Protein AF-A0A2X5NPV9-F1 (afdb_monomer_lite)

Secondary structure (DSSP, 8-state):
-----HHHHHHHHHTTS------HHHHTT-GGGGGS---PPPGGGS---------TT---HHHHHHHHHHHHHHGGG---------------PPPP-

Foldseek 3Di:
DDDPDPVVQLVCVLVVVDDDDDQPVVVVPDPCVVSHDDDADPPVPRDDDDDDDDDPPPPDPVVVVVVVVCCVPPVPPDDDDDDDDDDDDDDDDDDDD

Organism: NCBI:txid82987

Sequence (97 aa):
MEIHSYHAMIACVAGGAGLAIIPYSVLAQMSDRARIRVHHLPQKYSQVSTCLIWRRDAFTPNVEALKELMIRFFVRDTTAGTDEEITGSTPCTPVSP

InterPro domains:
  IPR005119 LysR, substrate-binding [PF03466] (1-70)

Structure (mmCIF, N/CA/C/O backbone):
data_AF-A0A2X5NPV9-F1
#
_entry.id   AF-A0A2X5NPV9-F1
#
loop_
_atom_site.group_PDB
_atom_site.id
_atom_site.type_symbol
_atom_site.label_atom_id
_atom_site.label_alt_id
_atom_site.label_comp_id
_atom_site.label_asym_id
_atom_site.label_entity_id
_atom_site.label_seq_id
_atom_site.pdbx_PDB_ins_code
_atom_site.Cartn_x
_atom_site.Cartn_y
_atom_site.Cartn_z
_atom_site.occupancy
_atom_site.B_iso_or_equiv
_atom_site.auth_seq_id
_atom_site.auth_comp_id
_atom_site.auth_asym_id
_atom_site.auth_atom_id
_atom_site.pdbx_PDB_model_num
ATOM 1 N N . MET A 1 1 ? 10.262 -15.790 -8.542 1.00 66.56 1 MET A N 1
ATOM 2 C CA . MET A 1 1 ? 11.112 -15.093 -7.557 1.00 66.56 1 MET A CA 1
ATOM 3 C C . MET A 1 1 ? 10.186 -14.469 -6.540 1.00 66.56 1 MET A C 1
ATOM 5 O O . MET A 1 1 ? 9.262 -13.786 -6.960 1.00 66.56 1 MET A O 1
ATOM 9 N N . GLU A 1 2 ? 10.385 -14.739 -5.255 1.00 80.88 2 GLU A N 1
ATOM 10 C CA . GLU A 1 2 ? 9.627 -14.066 -4.198 1.00 80.88 2 GLU A CA 1
ATOM 11 C C . GLU A 1 2 ? 10.468 -12.928 -3.627 1.00 80.88 2 GLU A C 1
ATOM 13 O O . GLU A 1 2 ? 11.646 -13.110 -3.323 1.00 80.88 2 GLU A O 1
ATOM 18 N N . ILE A 1 3 ? 9.878 -11.736 -3.544 1.00 86.25 3 ILE A N 1
ATOM 19 C CA . ILE A 1 3 ? 10.526 -10.536 -3.017 1.00 86.25 3 ILE A CA 1
ATOM 20 C C . ILE A 1 3 ? 9.596 -9.939 -1.966 1.00 86.25 3 ILE A C 1
ATOM 22 O O . ILE A 1 3 ? 8.476 -9.543 -2.271 1.00 86.25 3 ILE A O 1
ATOM 26 N N . HIS A 1 4 ? 10.076 -9.828 -0.731 1.00 88.31 4 HIS A N 1
ATOM 27 C CA . HIS A 1 4 ? 9.260 -9.384 0.407 1.00 88.31 4 HIS A CA 1
ATOM 28 C C . HIS A 1 4 ? 9.308 -7.867 0.661 1.00 88.31 4 HIS A C 1
ATOM 30 O O . HIS A 1 4 ? 8.816 -7.392 1.679 1.00 88.31 4 HIS A O 1
ATOM 36 N N . SER A 1 5 ? 9.911 -7.090 -0.242 1.00 91.19 5 SER A N 1
ATOM 37 C CA . SER A 1 5 ? 10.022 -5.634 -0.124 1.00 91.19 5 SER A CA 1
ATOM 38 C C . SER A 1 5 ? 9.605 -4.945 -1.414 1.00 91.19 5 SER A C 1
ATOM 40 O O . SER A 1 5 ? 10.085 -5.278 -2.498 1.00 91.19 5 SER A O 1
ATOM 42 N N . TYR A 1 6 ? 8.756 -3.927 -1.287 1.00 92.62 6 TYR A N 1
ATOM 43 C CA . TYR A 1 6 ? 8.293 -3.139 -2.422 1.00 92.62 6 TYR A CA 1
ATOM 44 C C . TYR A 1 6 ? 9.428 -2.384 -3.131 1.00 92.62 6 TYR A C 1
ATOM 46 O O . TYR A 1 6 ? 9.448 -2.339 -4.358 1.00 92.62 6 TYR A O 1
ATOM 54 N N . HIS A 1 7 ? 10.414 -1.862 -2.393 1.00 90.62 7 HIS A N 1
ATOM 55 C CA . HIS A 1 7 ? 11.587 -1.217 -2.998 1.00 90.62 7 HIS A CA 1
ATOM 56 C C . HIS A 1 7 ? 12.411 -2.197 -3.836 1.00 90.62 7 HIS A C 1
ATOM 58 O O . HIS A 1 7 ? 12.810 -1.867 -4.950 1.00 90.62 7 HIS A O 1
ATOM 64 N N . ALA A 1 8 ? 12.628 -3.413 -3.326 1.00 91.50 8 ALA A N 1
ATOM 65 C CA . ALA A 1 8 ? 13.357 -4.444 -4.057 1.00 91.50 8 ALA A CA 1
ATOM 66 C C . ALA A 1 8 ? 12.581 -4.904 -5.302 1.00 91.50 8 ALA A C 1
ATOM 68 O O . ALA A 1 8 ? 13.175 -5.038 -6.368 1.00 91.50 8 ALA A O 1
ATOM 69 N N . MET A 1 9 ? 11.253 -5.058 -5.207 1.00 92.88 9 MET A N 1
ATOM 70 C CA . MET A 1 9 ? 10.413 -5.367 -6.372 1.00 92.88 9 MET A CA 1
ATOM 71 C C . MET A 1 9 ? 10.555 -4.309 -7.469 1.00 92.88 9 MET A C 1
ATOM 73 O O . MET A 1 9 ? 10.792 -4.655 -8.625 1.00 92.88 9 MET A O 1
ATOM 77 N N . ILE A 1 10 ? 10.471 -3.025 -7.112 1.00 92.12 10 ILE A N 1
ATOM 78 C CA . ILE A 1 10 ? 10.594 -1.928 -8.079 1.00 92.12 10 ILE A CA 1
ATOM 79 C C . ILE A 1 10 ? 12.004 -1.838 -8.664 1.00 92.12 10 ILE A C 1
ATOM 81 O O . ILE A 1 10 ? 12.134 -1.640 -9.870 1.00 92.12 10 ILE A O 1
ATOM 85 N N . ALA A 1 11 ? 13.051 -2.045 -7.864 1.00 91.00 11 ALA A N 1
ATOM 86 C CA . ALA A 1 11 ? 14.422 -2.089 -8.366 1.00 91.00 11 ALA A CA 1
ATOM 87 C C . ALA A 1 11 ? 14.619 -3.221 -9.392 1.00 91.00 11 ALA A C 1
ATOM 89 O O . ALA A 1 11 ? 15.216 -2.997 -10.444 1.00 91.00 11 ALA A O 1
ATOM 90 N N . CYS A 1 12 ? 14.064 -4.411 -9.138 1.00 91.25 12 CYS A N 1
ATOM 91 C CA . CYS A 1 12 ? 14.111 -5.524 -10.089 1.00 91.25 12 CYS A CA 1
ATOM 92 C C . CYS A 1 12 ? 13.356 -5.212 -11.391 1.00 91.25 12 CYS A C 1
ATOM 94 O O . CYS A 1 12 ? 13.862 -5.511 -12.472 1.00 91.25 12 CYS A O 1
ATOM 96 N N . VAL A 1 13 ? 12.183 -4.575 -11.308 1.00 92.69 13 VAL A N 1
ATOM 97 C CA . VAL A 1 13 ? 11.424 -4.137 -12.495 1.00 92.69 13 VAL A CA 1
ATOM 98 C C . VAL A 1 13 ? 12.192 -3.069 -13.278 1.00 92.69 13 VAL A C 1
ATOM 100 O O . VAL A 1 13 ? 12.321 -3.182 -14.494 1.00 92.69 13 VAL A O 1
ATOM 103 N N . ALA A 1 14 ? 12.767 -2.074 -12.598 1.00 91.38 14 ALA A N 1
ATOM 104 C CA . ALA A 1 14 ? 13.587 -1.037 -13.225 1.00 91.38 14 ALA A CA 1
ATOM 105 C C . ALA A 1 14 ? 14.857 -1.607 -13.884 1.00 91.38 14 ALA A C 1
ATOM 107 O O . ALA A 1 14 ? 15.316 -1.074 -14.891 1.00 91.38 14 ALA A O 1
ATOM 108 N N . GLY A 1 15 ? 15.402 -2.703 -13.346 1.00 91.31 15 GLY A N 1
ATOM 109 C CA . GLY A 1 15 ? 16.512 -3.456 -13.936 1.00 91.31 15 GLY A CA 1
ATOM 110 C C . GLY A 1 15 ? 16.122 -4.377 -15.099 1.00 91.31 15 GLY A C 1
ATOM 111 O O . GLY A 1 15 ? 16.994 -5.050 -15.641 1.00 91.31 15 GLY A O 1
ATOM 112 N N . GLY A 1 16 ? 14.841 -4.436 -15.483 1.00 90.31 16 GLY A N 1
ATOM 113 C CA . GLY A 1 16 ? 14.361 -5.243 -16.610 1.00 90.31 16 GLY A CA 1
ATOM 114 C C . GLY A 1 16 ? 14.057 -6.708 -16.279 1.00 90.31 16 GLY A C 1
ATOM 115 O O . GLY A 1 16 ? 13.871 -7.507 -17.192 1.00 90.31 16 GLY A O 1
ATOM 116 N N . ALA A 1 17 ? 13.972 -7.082 -14.998 1.00 90.25 17 ALA A N 1
ATOM 117 C CA . ALA A 1 17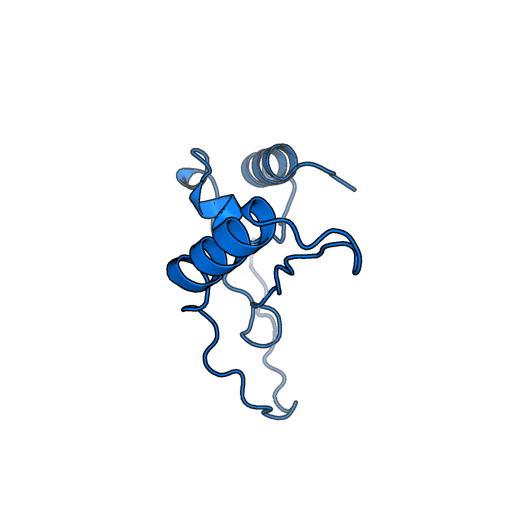 ? 13.732 -8.471 -14.590 1.00 90.25 17 ALA A CA 1
ATOM 118 C C . ALA A 1 17 ? 12.270 -8.942 -14.766 1.00 90.25 17 ALA A C 1
ATOM 120 O O . ALA A 1 17 ? 11.978 -10.111 -14.518 1.00 90.25 17 ALA A O 1
ATOM 121 N N . GLY A 1 18 ? 11.345 -8.056 -15.164 1.00 90.81 18 GLY A N 1
ATOM 122 C CA . GLY A 1 18 ? 9.951 -8.406 -15.449 1.00 90.81 18 GLY A CA 1
ATOM 123 C C . GLY A 1 18 ? 8.935 -7.358 -14.988 1.00 90.81 18 GLY A C 1
ATOM 124 O O . GLY A 1 18 ? 9.155 -6.158 -15.127 1.00 90.81 18 GLY A O 1
ATOM 125 N N . LEU A 1 19 ? 7.805 -7.833 -14.453 1.00 92.94 19 LEU A N 1
ATOM 126 C CA . LEU A 1 19 ? 6.655 -7.036 -14.007 1.00 92.94 19 LEU A CA 1
ATOM 127 C C . LEU A 1 19 ? 6.354 -7.307 -12.525 1.00 92.94 19 LEU A C 1
ATOM 129 O O . LEU A 1 19 ? 6.635 -8.393 -12.021 1.00 92.94 19 LEU A O 1
ATOM 133 N N . ALA A 1 20 ? 5.734 -6.342 -11.843 1.00 92.69 20 ALA A N 1
ATOM 134 C CA . ALA A 1 20 ? 5.268 -6.487 -10.465 1.00 92.69 20 ALA A CA 1
ATOM 135 C C . ALA A 1 20 ? 3.897 -5.824 -10.274 1.00 92.69 20 ALA A C 1
ATOM 137 O O . ALA A 1 20 ? 3.570 -4.849 -10.952 1.00 92.69 20 ALA A O 1
ATOM 138 N N . ILE A 1 21 ? 3.116 -6.337 -9.322 1.00 92.81 21 ILE A N 1
ATOM 139 C CA . ILE A 1 21 ? 1.863 -5.728 -8.861 1.00 92.81 21 ILE A CA 1
ATOM 140 C C . ILE A 1 21 ? 2.126 -5.095 -7.494 1.00 92.81 21 ILE A C 1
ATOM 142 O O . ILE A 1 21 ? 2.700 -5.728 -6.611 1.00 92.81 21 ILE A O 1
ATOM 146 N N . ILE A 1 22 ? 1.716 -3.840 -7.322 1.00 91.19 22 ILE A N 1
ATOM 147 C CA . ILE A 1 22 ? 1.953 -3.056 -6.107 1.00 91.19 22 ILE A CA 1
ATOM 148 C C . ILE A 1 22 ? 0.776 -2.101 -5.853 1.00 91.19 22 ILE A C 1
ATOM 150 O O . ILE A 1 22 ? 0.210 -1.582 -6.820 1.00 91.19 22 ILE A O 1
ATOM 154 N N . PRO A 1 23 ? 0.404 -1.816 -4.589 1.00 91.31 23 PRO A N 1
ATOM 155 C CA . PRO A 1 23 ? -0.579 -0.779 -4.296 1.00 91.31 23 PRO A CA 1
ATOM 156 C C . PRO A 1 23 ? -0.123 0.598 -4.792 1.00 91.31 23 PRO A C 1
ATOM 158 O O . PRO A 1 23 ? 1.027 1.003 -4.597 1.00 91.31 23 PRO A O 1
ATOM 161 N N . TYR A 1 24 ? -1.047 1.354 -5.386 1.00 90.19 24 TYR A N 1
ATOM 162 C CA . TYR A 1 24 ? -0.754 2.679 -5.939 1.00 90.19 24 TYR A CA 1
ATOM 163 C C . TYR A 1 24 ? -0.221 3.659 -4.884 1.00 90.19 24 TYR A C 1
ATOM 165 O O . TYR A 1 24 ? 0.707 4.416 -5.161 1.00 90.19 24 TYR A O 1
ATOM 173 N N . SER A 1 25 ? -0.765 3.611 -3.663 1.00 89.25 25 SER A N 1
ATOM 174 C CA . SER A 1 25 ? -0.333 4.451 -2.540 1.00 89.25 25 SER A CA 1
ATOM 175 C C . SER A 1 25 ? 1.138 4.240 -2.181 1.00 89.25 25 SER A C 1
ATOM 177 O O . SER A 1 25 ? 1.834 5.207 -1.890 1.00 89.25 25 SER A O 1
ATOM 179 N N . VAL A 1 26 ? 1.636 3.002 -2.268 1.00 91.00 26 VAL A N 1
ATOM 180 C CA . VAL A 1 26 ? 3.049 2.679 -2.025 1.00 91.00 26 VAL A CA 1
ATOM 181 C C . VAL A 1 26 ? 3.915 3.218 -3.161 1.00 91.00 26 VAL A C 1
ATOM 183 O O . VAL A 1 26 ? 4.924 3.874 -2.910 1.00 91.00 26 VAL A O 1
ATOM 186 N N . LEU A 1 27 ? 3.501 3.007 -4.414 1.00 90.81 27 LEU A N 1
ATOM 187 C CA . LEU A 1 27 ? 4.243 3.500 -5.575 1.00 90.81 27 LEU A CA 1
ATOM 188 C C . LEU A 1 27 ? 4.326 5.036 -5.618 1.00 90.81 27 LEU A C 1
ATOM 190 O O . LEU A 1 27 ? 5.342 5.591 -6.033 1.00 90.81 27 LEU A O 1
ATOM 194 N N . ALA A 1 28 ? 3.274 5.733 -5.182 1.00 88.88 28 ALA A N 1
ATOM 195 C CA . ALA A 1 28 ? 3.225 7.193 -5.145 1.00 88.88 28 ALA A CA 1
ATOM 196 C C . ALA A 1 28 ? 4.258 7.821 -4.192 1.00 88.88 28 ALA A C 1
ATOM 198 O O . ALA A 1 28 ? 4.564 9.002 -4.331 1.00 88.88 28 ALA A O 1
ATOM 199 N N . GLN A 1 29 ? 4.798 7.053 -3.242 1.00 88.69 29 GLN A N 1
ATOM 200 C CA . GLN A 1 29 ? 5.817 7.508 -2.289 1.00 88.69 29 GLN A CA 1
ATOM 201 C C . GLN A 1 29 ? 7.255 7.260 -2.782 1.00 88.69 29 GLN A C 1
ATOM 203 O O . GLN A 1 29 ? 8.207 7.593 -2.082 1.00 88.69 29 GLN A O 1
ATOM 208 N N . MET A 1 30 ? 7.440 6.662 -3.965 1.00 86.69 30 MET A N 1
ATOM 209 C CA . MET A 1 30 ? 8.753 6.229 -4.449 1.00 86.69 30 MET A CA 1
ATOM 210 C C . MET A 1 30 ? 9.364 7.186 -5.474 1.00 86.69 30 MET A C 1
ATOM 212 O O . MET A 1 30 ? 8.730 7.566 -6.458 1.00 86.69 30 MET A O 1
ATOM 216 N N . SER A 1 31 ? 10.655 7.475 -5.300 1.00 78.44 31 SER A N 1
ATOM 217 C CA . SER A 1 31 ? 11.458 8.323 -6.194 1.00 78.44 31 SER A CA 1
ATOM 218 C C . SER A 1 31 ? 11.714 7.695 -7.571 1.00 78.44 31 SER A C 1
ATOM 220 O O . SER A 1 31 ? 11.933 8.396 -8.556 1.00 78.44 31 SER A O 1
ATOM 222 N N . ASP A 1 32 ? 11.661 6.365 -7.657 1.00 73.12 32 ASP A N 1
ATOM 223 C CA . ASP A 1 32 ? 12.088 5.594 -8.833 1.00 73.12 32 ASP A CA 1
ATOM 224 C C . ASP A 1 32 ? 11.006 5.449 -9.908 1.00 73.12 32 ASP A C 1
ATOM 226 O O . ASP A 1 32 ? 11.212 4.798 -10.934 1.00 73.12 32 ASP A O 1
ATOM 230 N N . ARG A 1 33 ? 9.858 6.104 -9.714 1.00 75.06 33 ARG A N 1
ATOM 231 C CA . ARG A 1 33 ? 8.692 6.017 -10.598 1.00 75.06 33 ARG A CA 1
ATOM 232 C C . ARG A 1 33 ? 8.991 6.439 -12.042 1.00 75.06 33 ARG A C 1
ATOM 234 O O . ARG A 1 33 ? 8.349 5.942 -12.958 1.00 75.06 33 ARG A O 1
ATOM 241 N N . ALA A 1 34 ? 9.984 7.304 -12.253 1.00 79.69 34 ALA A N 1
ATOM 242 C CA . ALA A 1 34 ? 10.404 7.748 -13.584 1.00 79.69 34 ALA A CA 1
ATOM 243 C C . ALA A 1 34 ? 11.088 6.649 -14.422 1.00 79.69 34 ALA A C 1
ATOM 245 O O . ALA A 1 34 ? 11.161 6.774 -15.642 1.00 79.69 34 ALA A O 1
ATOM 246 N N . ARG A 1 35 ? 11.598 5.581 -13.791 1.00 86.38 35 ARG A N 1
ATOM 247 C CA . ARG A 1 35 ? 12.332 4.495 -14.470 1.00 86.38 35 ARG A CA 1
ATOM 248 C C . ARG A 1 35 ? 11.460 3.291 -14.823 1.00 86.38 35 ARG A C 1
ATOM 250 O O . ARG A 1 35 ? 11.970 2.307 -15.345 1.00 86.38 35 ARG A O 1
ATOM 257 N N . ILE A 1 36 ? 10.160 3.354 -14.541 1.00 90.38 36 ILE A N 1
ATOM 258 C CA . ILE A 1 36 ? 9.227 2.249 -14.761 1.00 90.38 36 ILE A CA 1
ATOM 259 C C . ILE A 1 36 ? 7.949 2.739 -15.439 1.00 90.38 36 ILE A C 1
ATOM 261 O O . ILE A 1 36 ? 7.530 3.884 -15.275 1.00 90.38 36 ILE A O 1
ATOM 265 N N . ARG A 1 37 ? 7.296 1.848 -16.186 1.00 91.94 37 ARG A N 1
ATOM 266 C CA . ARG A 1 37 ? 5.982 2.104 -16.780 1.00 91.94 37 ARG A CA 1
ATOM 267 C C . ARG A 1 37 ? 4.897 1.506 -15.893 1.00 91.94 37 ARG A C 1
ATOM 269 O O . ARG A 1 37 ? 4.988 0.348 -15.501 1.00 91.94 37 ARG A O 1
ATOM 276 N N . VAL A 1 38 ? 3.870 2.294 -15.590 1.00 92.50 38 VAL A N 1
ATOM 277 C CA . VAL A 1 38 ? 2.734 1.855 -14.770 1.00 92.50 38 VAL A CA 1
ATOM 278 C C . VAL A 1 38 ? 1.570 1.488 -15.679 1.00 92.50 38 VAL A C 1
ATOM 280 O O . VAL A 1 38 ? 1.190 2.271 -16.546 1.00 92.50 38 VAL A O 1
ATOM 283 N N . HIS A 1 39 ? 0.991 0.313 -15.448 1.00 93.12 39 HIS A N 1
ATOM 284 C CA . HIS A 1 39 ? -0.230 -0.144 -16.102 1.00 93.12 39 HIS A CA 1
ATOM 285 C C . HIS A 1 39 ? -1.305 -0.367 -15.038 1.00 93.12 39 HIS A C 1
ATOM 287 O O . HIS A 1 39 ? -1.045 -1.005 -14.018 1.00 93.12 39 HIS A O 1
ATOM 293 N N . HIS A 1 40 ? -2.501 0.177 -15.256 1.00 91.00 40 HIS A N 1
ATOM 294 C CA . HIS A 1 40 ? -3.614 0.009 -14.326 1.00 91.00 40 HIS A CA 1
ATOM 295 C C . HIS A 1 40 ? -4.234 -1.383 -14.471 1.00 91.00 40 HIS A C 1
ATOM 297 O O . HIS A 1 40 ? -4.427 -1.874 -15.583 1.00 91.00 40 HIS A O 1
ATOM 303 N N . LEU A 1 41 ? -4.557 -2.010 -13.339 1.00 93.00 41 LEU A N 1
ATOM 304 C CA . LEU A 1 41 ? -5.329 -3.248 -13.320 1.00 93.00 41 LEU A CA 1
ATOM 305 C C . LEU A 1 41 ? -6.804 -2.971 -13.656 1.00 93.00 41 LEU A C 1
ATOM 307 O O . LEU A 1 41 ? -7.293 -1.875 -13.370 1.00 93.00 41 LEU A O 1
ATOM 311 N N . PRO A 1 42 ? -7.535 -3.961 -14.205 1.00 92.94 42 PRO A N 1
ATOM 312 C CA . PRO A 1 42 ? -8.986 -3.882 -14.340 1.00 92.94 42 PRO A CA 1
ATOM 313 C C . PRO A 1 42 ? -9.655 -3.576 -12.996 1.00 92.94 42 PRO A C 1
ATOM 315 O O . PRO A 1 42 ? -9.208 -4.074 -11.963 1.00 92.94 42 PRO A O 1
ATOM 318 N N . GLN A 1 43 ? -10.759 -2.826 -13.018 1.00 88.81 43 GLN A N 1
ATOM 319 C CA . GLN A 1 43 ? -11.449 -2.332 -11.817 1.00 88.81 43 GLN A CA 1
ATOM 320 C C . GLN A 1 43 ? -11.772 -3.437 -10.797 1.00 88.81 43 GLN A C 1
ATOM 322 O O . GLN A 1 43 ? -11.595 -3.244 -9.597 1.00 88.81 43 GLN A O 1
ATOM 327 N N . LYS A 1 44 ? -12.131 -4.636 -11.275 1.00 90.56 44 LYS A N 1
ATOM 328 C CA . LYS A 1 44 ? -12.388 -5.823 -10.438 1.00 90.56 44 LYS A CA 1
ATOM 329 C C . LYS A 1 44 ? -11.205 -6.284 -9.570 1.00 90.56 44 LYS A C 1
ATOM 331 O O . LYS A 1 44 ? -11.414 -7.016 -8.612 1.00 90.56 44 LYS A O 1
ATOM 336 N N . TYR A 1 45 ? -9.975 -5.895 -9.906 1.00 89.75 45 TYR A N 1
ATOM 337 C CA . TYR A 1 45 ? -8.749 -6.268 -9.185 1.00 89.75 45 TYR A CA 1
ATOM 338 C C . TYR A 1 45 ? -7.952 -5.054 -8.696 1.00 89.75 45 TYR A C 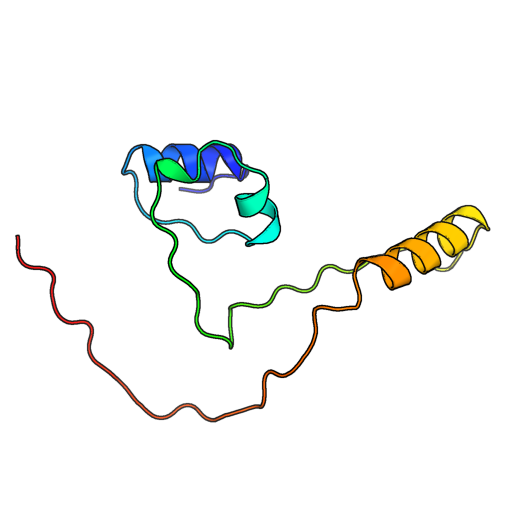1
ATOM 340 O O . TYR A 1 45 ? -6.880 -5.215 -8.119 1.00 89.75 45 TYR A O 1
ATOM 348 N N . SER A 1 46 ? -8.423 -3.833 -8.961 1.00 91.12 46 SER A N 1
ATOM 349 C CA . SER A 1 46 ? -7.649 -2.615 -8.708 1.00 91.12 46 SER A CA 1
ATOM 350 C C . SER A 1 46 ? -7.781 -2.093 -7.277 1.00 91.12 46 SER A C 1
ATOM 352 O O . SER A 1 46 ? -7.166 -1.081 -6.949 1.00 91.12 46 SER A O 1
ATOM 354 N N . GLN A 1 47 ? -8.605 -2.739 -6.450 1.00 89.75 47 GLN A N 1
ATOM 355 C CA . GLN A 1 47 ? -8.933 -2.299 -5.099 1.00 89.75 47 GLN A CA 1
ATOM 356 C C . GLN A 1 47 ? -8.361 -3.256 -4.057 1.00 89.75 47 GLN A C 1
ATOM 358 O O . GLN A 1 47 ? -8.441 -4.476 -4.194 1.00 89.75 47 GLN A O 1
ATOM 363 N N . VAL A 1 48 ? -7.803 -2.681 -2.995 1.00 88.56 48 VAL A N 1
ATOM 364 C CA . VAL A 1 48 ? -7.300 -3.410 -1.830 1.00 88.56 48 VAL A CA 1
ATOM 365 C C . VAL A 1 48 ? -7.799 -2.719 -0.566 1.00 88.56 48 VAL A C 1
ATOM 367 O O . VAL A 1 48 ? -7.651 -1.508 -0.410 1.00 88.56 48 VAL A O 1
ATOM 370 N N . SER A 1 49 ? -8.419 -3.481 0.333 1.00 87.69 49 SER A N 1
ATOM 371 C CA . SER A 1 49 ? -8.947 -2.950 1.590 1.00 87.69 49 SER A CA 1
ATOM 372 C C . SER A 1 49 ? -7.859 -2.914 2.659 1.00 87.69 49 SER A C 1
ATOM 374 O O . SER A 1 49 ? -7.282 -3.944 3.006 1.00 87.69 49 SER A O 1
ATOM 376 N N . THR A 1 50 ? -7.611 -1.731 3.221 1.00 87.94 50 THR A N 1
ATOM 377 C CA . THR A 1 50 ? -6.751 -1.564 4.398 1.00 87.94 50 THR A CA 1
ATOM 378 C C . THR A 1 50 ? -7.626 -1.501 5.644 1.00 87.94 50 THR A C 1
ATOM 380 O O . THR A 1 50 ? -8.360 -0.534 5.842 1.00 87.94 50 THR A O 1
ATOM 383 N N . CYS A 1 51 ? -7.558 -2.528 6.489 1.00 88.69 51 CYS A N 1
ATOM 384 C CA . CYS A 1 51 ? -8.361 -2.611 7.708 1.00 88.69 51 CYS A CA 1
ATOM 385 C C . CYS A 1 51 ? -7.588 -2.076 8.918 1.00 88.69 51 CYS A C 1
ATOM 387 O O . CYS A 1 51 ? -6.462 -2.496 9.180 1.00 88.69 51 CYS A O 1
ATOM 389 N N . LEU A 1 52 ? -8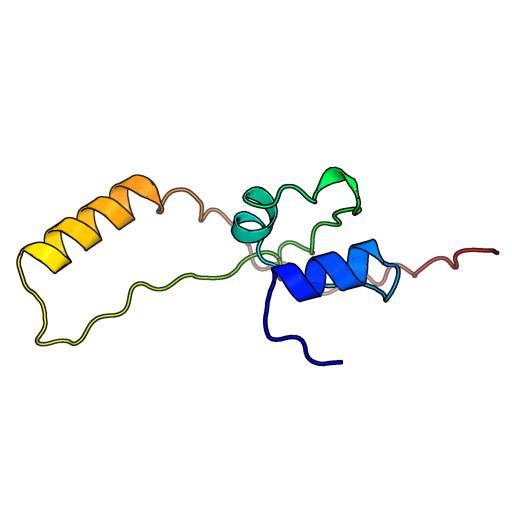.226 -1.209 9.706 1.00 89.19 52 LEU A N 1
ATOM 390 C CA . LEU A 1 52 ? -7.768 -0.887 11.054 1.00 89.19 52 LEU A CA 1
ATOM 391 C C . LEU A 1 52 ? -8.300 -1.964 12.011 1.00 89.19 52 LEU A C 1
ATOM 393 O O . LEU A 1 52 ? -9.509 -2.146 12.120 1.00 89.19 52 LEU A O 1
ATOM 397 N N . ILE A 1 53 ? -7.402 -2.691 12.678 1.00 89.38 53 ILE A N 1
ATOM 398 C CA . ILE A 1 53 ? -7.745 -3.813 13.564 1.00 89.38 53 ILE A CA 1
ATOM 399 C C . ILE A 1 53 ? -7.259 -3.502 14.980 1.00 89.38 53 ILE A C 1
ATOM 401 O O . ILE A 1 53 ? -6.131 -3.056 15.176 1.00 89.38 53 ILE A O 1
ATOM 405 N N . TRP A 1 54 ? -8.100 -3.773 15.974 1.00 88.69 54 TRP A N 1
ATOM 406 C CA . TRP A 1 54 ? -7.780 -3.633 17.394 1.00 88.69 54 TRP A CA 1
ATOM 407 C C . TRP A 1 54 ? -8.407 -4.775 18.199 1.00 88.69 54 TRP A C 1
ATOM 409 O O . TRP A 1 54 ? -9.326 -5.458 17.742 1.00 88.69 54 TRP A O 1
ATOM 419 N N . ARG A 1 55 ? -7.910 -4.999 19.420 1.00 88.69 55 ARG A N 1
ATOM 420 C CA . ARG A 1 55 ? -8.518 -5.964 20.345 1.00 88.69 55 ARG A CA 1
ATOM 421 C C . ARG A 1 55 ? -9.790 -5.384 20.959 1.00 88.69 55 ARG A C 1
ATOM 423 O O . ARG A 1 55 ? -9.841 -4.197 21.265 1.00 88.69 55 ARG A O 1
ATOM 430 N N . ARG A 1 56 ? -10.793 -6.233 21.204 1.00 84.31 56 A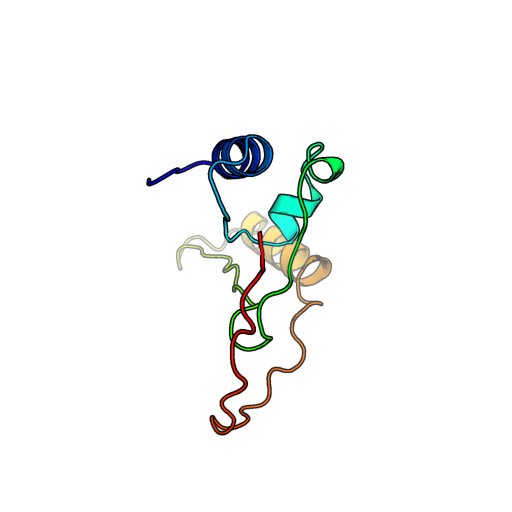RG A N 1
ATOM 431 C CA . ARG A 1 56 ? -12.102 -5.829 21.754 1.00 84.31 56 ARG A CA 1
ATOM 432 C C . ARG A 1 56 ? -11.993 -5.060 23.079 1.00 84.31 56 ARG A C 1
ATOM 434 O O . ARG A 1 56 ? -12.790 -4.166 23.324 1.00 84.31 56 ARG A O 1
ATOM 441 N N . ASP A 1 57 ? -11.014 -5.407 23.903 1.00 86.56 57 ASP A N 1
ATOM 442 C CA . ASP A 1 57 ? -10.747 -4.826 25.221 1.00 86.56 57 ASP A CA 1
ATOM 443 C C . ASP A 1 57 ? -9.799 -3.611 25.192 1.00 86.56 57 ASP A C 1
ATOM 445 O O . ASP A 1 57 ? -9.560 -2.997 26.226 1.00 86.56 57 ASP A O 1
ATOM 449 N N . ALA A 1 58 ? -9.272 -3.228 24.024 1.00 79.31 58 ALA A N 1
ATOM 450 C CA . ALA A 1 58 ? -8.266 -2.172 23.876 1.00 79.31 58 ALA A CA 1
ATOM 451 C C . ALA A 1 58 ? -8.845 -0.800 23.471 1.00 79.31 58 ALA A C 1
ATOM 453 O O . ALA A 1 58 ? -8.130 0.032 22.907 1.00 79.31 58 ALA A O 1
ATOM 454 N N . PHE A 1 59 ? -10.127 -0.541 23.751 1.00 79.75 59 PHE A N 1
ATOM 455 C CA . PHE A 1 59 ? -10.763 0.757 23.495 1.00 79.75 59 PHE A CA 1
ATOM 456 C C . PHE A 1 59 ? -10.324 1.796 24.532 1.00 79.75 59 PHE A C 1
ATOM 458 O O . PHE A 1 59 ? -10.993 2.067 25.525 1.00 79.75 59 PHE A O 1
ATOM 465 N N . THR A 1 60 ? -9.146 2.362 24.296 1.00 88.19 60 THR A N 1
ATOM 466 C CA . THR A 1 60 ? -8.619 3.502 25.049 1.00 88.19 60 THR A CA 1
ATOM 467 C C . THR A 1 60 ? -8.943 4.809 24.316 1.00 88.19 60 THR A C 1
ATOM 469 O O . THR A 1 60 ? -9.113 4.788 23.092 1.00 88.19 60 THR A O 1
ATOM 472 N N . PRO A 1 61 ? -8.954 5.967 25.006 1.00 91.50 61 PRO A N 1
ATOM 473 C CA . PRO A 1 61 ? -9.186 7.267 24.366 1.00 91.50 61 PRO A CA 1
ATOM 474 C C . PRO A 1 61 ? -8.250 7.555 23.179 1.00 91.50 61 PRO A C 1
ATOM 476 O O . PRO A 1 61 ? -8.653 8.183 22.205 1.00 91.50 61 PRO A O 1
ATOM 479 N N . ASN A 1 62 ? -7.015 7.040 23.215 1.00 91.25 62 ASN A N 1
ATOM 480 C CA . ASN A 1 62 ? -6.051 7.188 22.121 1.00 91.25 62 ASN A CA 1
ATOM 481 C C . ASN A 1 62 ? -6.468 6.415 20.860 1.00 91.25 62 ASN A C 1
ATOM 483 O O . ASN A 1 62 ? -6.292 6.910 19.749 1.00 91.25 62 ASN A O 1
ATOM 487 N N . VAL A 1 63 ? -7.025 5.208 21.022 1.00 91.19 63 VAL A N 1
ATOM 488 C CA . VAL A 1 63 ? -7.510 4.387 19.899 1.00 91.19 63 VAL A CA 1
ATOM 489 C C . VAL A 1 63 ? -8.751 5.018 19.281 1.00 91.19 63 VAL A C 1
ATOM 491 O O . VAL A 1 63 ? -8.868 5.056 18.058 1.00 91.19 63 VAL A O 1
ATOM 494 N N . GLU A 1 64 ? -9.642 5.573 20.103 1.00 90.38 64 GLU A N 1
ATOM 495 C CA . GLU A 1 64 ? -10.806 6.309 19.611 1.00 90.38 64 GLU A CA 1
ATOM 496 C C . GLU A 1 64 ? -10.394 7.563 18.833 1.00 90.38 64 GLU A C 1
ATOM 498 O O . GLU A 1 64 ? -10.829 7.742 17.695 1.00 90.38 64 GLU A O 1
ATOM 503 N N . ALA A 1 65 ? -9.471 8.364 19.372 1.00 92.94 65 ALA A N 1
ATOM 504 C CA . ALA A 1 65 ? -8.929 9.518 18.662 1.00 92.94 65 ALA A CA 1
ATOM 505 C C . ALA A 1 65 ? -8.282 9.120 17.323 1.00 92.94 65 ALA A C 1
ATOM 507 O O . ALA A 1 65 ? -8.537 9.758 16.302 1.00 92.94 65 ALA A O 1
ATOM 508 N N . LEU A 1 66 ? -7.493 8.038 17.293 1.00 92.12 66 LEU A N 1
ATOM 509 C CA . LEU A 1 66 ? -6.897 7.533 16.055 1.00 92.12 66 LEU A CA 1
ATOM 510 C C . LEU A 1 66 ? -7.963 7.073 15.053 1.00 92.12 66 LEU A C 1
ATOM 512 O O . LEU A 1 66 ? -7.858 7.411 13.876 1.00 92.12 66 LEU A O 1
ATOM 516 N N . LYS A 1 67 ? -8.994 6.344 15.499 1.00 90.75 67 LYS A N 1
ATOM 517 C CA . LYS A 1 67 ? -10.114 5.902 14.651 1.00 90.75 67 LYS A CA 1
ATOM 518 C C . LYS A 1 67 ? -10.793 7.102 13.988 1.00 90.75 67 LYS A C 1
ATOM 520 O O . LYS A 1 67 ? -10.981 7.097 12.774 1.00 90.75 67 LYS A O 1
ATOM 525 N N . GLU A 1 68 ? -11.099 8.143 14.761 1.00 91.31 68 GLU A N 1
ATOM 526 C CA . GLU A 1 68 ? -11.713 9.373 14.247 1.00 91.31 68 GLU A CA 1
ATOM 527 C C . GLU A 1 68 ? -10.808 10.100 13.240 1.00 91.31 68 GLU A C 1
ATOM 529 O O . GLU A 1 68 ? -11.280 10.562 12.198 1.00 91.31 68 GLU A O 1
ATOM 534 N N . LEU A 1 69 ? -9.494 10.162 13.495 1.00 93.00 69 LEU A N 1
ATOM 535 C CA . LEU A 1 69 ? -8.535 10.725 12.539 1.00 93.00 69 LEU A CA 1
ATOM 536 C C . LEU A 1 69 ? -8.470 9.892 11.251 1.00 93.00 69 LEU A C 1
ATOM 538 O O . LEU A 1 69 ? -8.510 10.455 10.159 1.00 93.00 69 LEU A O 1
ATOM 542 N N . MET A 1 70 ? -8.421 8.564 11.356 1.00 91.38 70 MET A N 1
ATOM 543 C CA . MET A 1 70 ? -8.380 7.672 10.193 1.00 91.38 70 MET A CA 1
ATOM 544 C C . MET A 1 70 ? -9.643 7.802 9.337 1.00 91.38 70 MET A C 1
ATOM 546 O O . MET A 1 70 ? -9.535 7.940 8.119 1.00 91.38 70 MET A O 1
ATOM 550 N N . ILE A 1 71 ? -10.828 7.842 9.957 1.00 87.75 71 ILE A N 1
ATOM 551 C CA . ILE A 1 71 ? -12.097 8.050 9.245 1.00 87.75 71 ILE A CA 1
ATOM 552 C C . ILE A 1 71 ? -12.091 9.397 8.520 1.00 87.75 71 ILE A C 1
ATOM 554 O O . ILE A 1 71 ? -12.431 9.477 7.339 1.00 87.75 71 ILE A O 1
ATOM 558 N N . ARG A 1 72 ? -11.648 10.456 9.204 1.00 89.31 72 ARG A N 1
ATOM 559 C CA . ARG A 1 72 ? -11.590 11.808 8.643 1.00 89.31 72 ARG A CA 1
ATOM 560 C C . ARG A 1 72 ? -10.674 11.911 7.423 1.00 89.31 72 ARG A C 1
ATOM 562 O O . ARG A 1 72 ? -11.022 12.625 6.482 1.00 89.31 72 ARG A O 1
ATOM 569 N N . PHE A 1 73 ? -9.517 11.249 7.451 1.00 84.31 73 PHE A N 1
ATOM 570 C CA . PHE A 1 73 ? -8.493 11.393 6.414 1.00 84.31 73 PHE A CA 1
ATOM 571 C C . PHE A 1 73 ? -8.588 10.364 5.279 1.00 84.31 73 PHE A C 1
ATOM 573 O O . PHE A 1 73 ? -8.220 10.710 4.161 1.00 84.31 73 PHE A O 1
ATOM 580 N N . PHE A 1 74 ? -9.086 9.145 5.522 1.00 79.75 74 PHE A N 1
ATOM 581 C CA . PHE A 1 74 ? -8.920 8.026 4.577 1.00 79.75 74 PHE 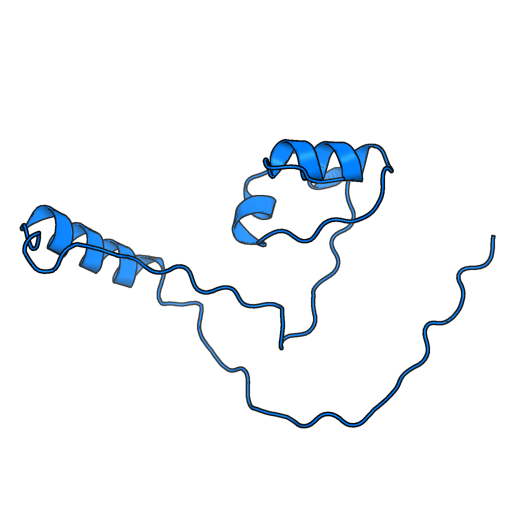A CA 1
ATOM 582 C C . PHE A 1 74 ? -10.218 7.381 4.053 1.00 79.75 74 PHE A C 1
ATOM 584 O O . PHE A 1 74 ? -10.151 6.595 3.115 1.00 79.75 74 PHE A O 1
ATOM 591 N N . VAL A 1 75 ? -11.412 7.711 4.567 1.00 68.56 75 VAL A N 1
ATOM 592 C CA . VAL A 1 75 ? -12.679 7.059 4.131 1.00 68.56 75 VAL A CA 1
ATOM 593 C C . VAL A 1 75 ? -13.220 7.580 2.779 1.00 68.56 75 VAL A C 1
ATOM 595 O O . VAL A 1 75 ? -14.288 7.176 2.332 1.00 68.56 75 VAL A O 1
ATOM 598 N N . ARG A 1 76 ? -12.494 8.447 2.061 1.00 56.38 76 ARG A N 1
ATOM 599 C CA . ARG A 1 76 ? -13.010 9.095 0.836 1.00 56.38 76 ARG A CA 1
ATOM 600 C C . ARG A 1 76 ? -12.902 8.283 -0.464 1.00 56.38 76 ARG A C 1
ATOM 602 O O . ARG A 1 76 ? -13.524 8.685 -1.440 1.00 56.38 76 ARG A O 1
ATOM 609 N N . ASP A 1 77 ? -12.221 7.137 -0.485 1.00 57.62 77 ASP A N 1
ATOM 610 C CA . ASP A 1 77 ? -11.843 6.494 -1.760 1.00 57.62 77 ASP A CA 1
ATOM 611 C C . ASP A 1 77 ? -12.699 5.282 -2.178 1.00 57.62 77 ASP A C 1
ATOM 613 O O . ASP A 1 77 ? -12.374 4.598 -3.145 1.00 57.62 77 ASP A O 1
ATOM 617 N N . THR A 1 78 ? -13.815 4.989 -1.501 1.00 58.31 78 THR A N 1
ATOM 618 C CA . THR A 1 78 ? -14.673 3.839 -1.860 1.00 58.31 78 THR A CA 1
ATOM 619 C C . THR A 1 78 ? -15.945 4.291 -2.573 1.00 58.31 78 THR A C 1
ATOM 621 O O . THR A 1 78 ? -16.995 4.430 -1.951 1.00 58.31 78 THR A O 1
ATOM 624 N N . THR A 1 79 ? -15.883 4.498 -3.892 1.00 46.72 79 THR A N 1
ATOM 625 C CA . THR A 1 79 ? -17.101 4.504 -4.720 1.00 46.72 79 THR A CA 1
ATOM 626 C C . THR A 1 79 ? -16.988 3.543 -5.902 1.00 46.72 79 THR A C 1
ATOM 628 O O . THR A 1 79 ? -16.063 3.612 -6.703 1.00 46.72 79 THR A O 1
ATOM 631 N N . ALA A 1 80 ? -17.992 2.662 -5.949 1.00 43.09 80 ALA A N 1
ATOM 632 C CA . ALA A 1 80 ? -18.507 1.885 -7.071 1.00 43.09 80 ALA A CA 1
ATOM 633 C C . ALA A 1 80 ? -17.550 0.910 -7.781 1.00 43.09 80 ALA A C 1
ATOM 635 O O . ALA A 1 80 ? -16.811 1.268 -8.692 1.00 43.09 80 ALA A O 1
ATOM 636 N N . GLY A 1 81 ? -17.679 -0.372 -7.443 1.00 41.84 81 GLY A N 1
ATOM 637 C CA . GLY A 1 81 ? -17.524 -1.465 -8.400 1.00 41.84 81 GLY A CA 1
ATOM 638 C C . GLY A 1 81 ? -18.853 -2.207 -8.458 1.00 41.84 81 GLY A C 1
ATOM 639 O O . GLY 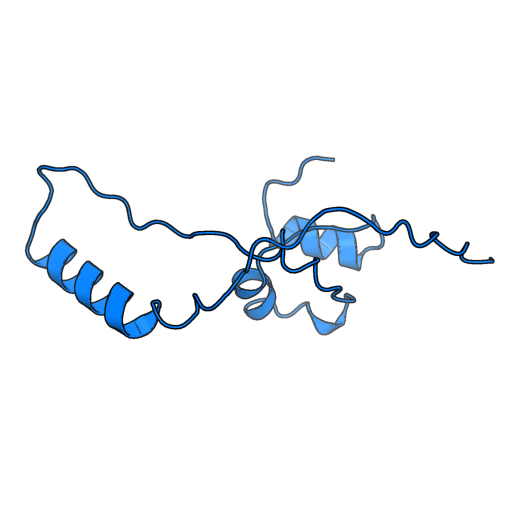A 1 81 ? -19.144 -2.986 -7.558 1.00 41.84 81 GLY A O 1
ATOM 640 N N . THR A 1 82 ? -19.682 -1.882 -9.447 1.00 38.94 82 THR A N 1
ATOM 641 C CA . THR A 1 82 ? -20.905 -2.620 -9.774 1.00 38.94 82 THR A CA 1
ATOM 642 C C . THR A 1 82 ? -20.505 -3.983 -10.328 1.00 38.94 82 THR A C 1
ATOM 644 O O . THR A 1 82 ? -19.584 -4.075 -11.141 1.00 38.94 82 THR A O 1
ATOM 647 N N . ASP A 1 83 ? -21.184 -5.029 -9.871 1.00 43.00 83 ASP A N 1
ATOM 648 C CA . ASP A 1 83 ? -21.113 -6.367 -10.441 1.00 43.00 83 ASP A CA 1
ATOM 649 C C . ASP A 1 83 ? -21.530 -6.315 -11.923 1.00 43.00 83 ASP A C 1
ATOM 651 O O . ASP A 1 83 ? -22.707 -6.135 -12.224 1.00 43.00 83 ASP A O 1
ATOM 655 N N . GLU A 1 84 ? -20.583 -6.458 -12.855 1.00 39.81 84 GLU A N 1
ATOM 656 C CA . GLU A 1 84 ? -20.891 -6.645 -14.279 1.00 39.81 84 GLU A CA 1
ATOM 657 C C . GLU A 1 84 ? -20.044 -7.787 -14.868 1.00 39.81 84 GLU A C 1
ATOM 659 O O . GLU A 1 84 ? -18.864 -7.667 -15.200 1.00 39.81 84 GLU A O 1
ATOM 664 N N . GLU A 1 85 ? -20.679 -8.955 -14.804 1.00 36.88 85 GLU A N 1
ATOM 665 C CA . GLU A 1 85 ? -20.739 -10.063 -15.758 1.00 36.88 85 GLU A CA 1
ATOM 666 C C . GLU A 1 85 ? -19.560 -10.300 -16.727 1.00 36.88 85 GLU A C 1
ATOM 668 O O . GLU A 1 85 ? -19.223 -9.534 -17.627 1.00 36.88 85 GLU A O 1
ATOM 673 N N . ILE A 1 86 ? -18.969 -11.485 -16.567 1.00 48.22 86 ILE A N 1
ATOM 674 C CA . ILE A 1 86 ? -17.957 -12.083 -17.433 1.00 48.22 86 ILE A CA 1
ATOM 675 C C . ILE A 1 86 ? -18.608 -12.433 -18.778 1.00 48.22 86 ILE A C 1
ATOM 677 O O . ILE A 1 86 ? -19.237 -13.478 -18.889 1.00 48.22 86 ILE A O 1
ATOM 681 N N . THR A 1 87 ? -18.414 -11.630 -19.826 1.00 42.34 87 THR A N 1
ATOM 682 C CA . THR A 1 87 ? -18.442 -12.103 -21.227 1.00 42.34 87 THR A CA 1
ATOM 683 C C . THR A 1 87 ? -17.642 -11.147 -22.114 1.00 42.34 87 THR A C 1
ATOM 685 O O . THR A 1 87 ? -18.008 -9.990 -22.266 1.00 42.34 87 THR A O 1
ATOM 688 N N . GLY A 1 88 ? -16.551 -11.619 -22.728 1.00 35.06 88 GLY A N 1
ATOM 689 C CA . GLY A 1 88 ? -15.851 -10.840 -23.757 1.00 35.06 88 GLY A CA 1
ATOM 690 C C . GLY A 1 88 ? -14.343 -11.047 -23.794 1.00 35.06 88 GLY A C 1
ATOM 691 O O . GLY A 1 88 ? -13.569 -10.189 -23.379 1.00 35.06 88 GLY A O 1
ATOM 692 N N . SER A 1 89 ? -13.916 -12.191 -24.320 1.00 49.72 89 SER A N 1
ATOM 693 C CA . SER A 1 89 ? -12.552 -12.413 -24.799 1.00 49.72 89 SER A CA 1
ATOM 694 C C . SER A 1 89 ? -12.125 -11.306 -25.771 1.00 49.72 89 SER A C 1
ATOM 696 O O . SER A 1 89 ? -12.757 -11.141 -26.813 1.00 49.72 89 SER A O 1
ATOM 698 N N . THR A 1 90 ? -11.028 -10.605 -25.483 1.00 49.16 90 THR A N 1
ATOM 699 C CA . THR A 1 90 ? -10.293 -9.829 -26.497 1.00 49.16 90 THR A CA 1
ATOM 700 C C . THR A 1 90 ? -8.849 -10.341 -26.557 1.00 49.16 90 THR A C 1
ATOM 702 O O . THR A 1 90 ? -8.261 -10.560 -25.495 1.00 49.16 90 THR A O 1
ATOM 705 N N . PRO A 1 91 ? -8.273 -10.601 -27.748 1.00 45.09 91 PRO A N 1
ATOM 706 C CA . PRO A 1 91 ? -7.019 -11.338 -27.876 1.00 45.09 91 PRO A CA 1
ATOM 707 C C . PRO A 1 91 ? -5.807 -10.464 -27.538 1.00 45.09 91 PRO A C 1
ATOM 709 O O . PRO A 1 91 ? -5.709 -9.326 -27.995 1.00 45.09 91 PRO A O 1
ATOM 712 N N . CYS A 1 92 ? -4.840 -11.030 -26.811 1.00 39.19 92 CYS A N 1
ATOM 713 C CA . CYS A 1 92 ? -3.474 -10.514 -26.772 1.00 39.19 92 CYS A CA 1
ATOM 714 C C . CYS A 1 92 ? -2.906 -10.503 -28.197 1.00 39.19 92 CYS A C 1
ATOM 716 O O . CYS A 1 92 ? -2.634 -11.561 -28.764 1.00 39.19 92 CYS A O 1
ATOM 718 N N . THR A 1 93 ? -2.708 -9.325 -28.783 1.00 52.66 93 THR A N 1
ATOM 719 C CA . THR A 1 93 ? -1.918 -9.189 -30.010 1.00 52.66 93 THR A CA 1
ATOM 720 C C . THR A 1 93 ? -0.426 -9.360 -29.701 1.00 52.66 93 THR A C 1
ATOM 722 O O . THR A 1 93 ? 0.045 -8.828 -28.692 1.00 52.66 93 THR A O 1
ATOM 725 N N . PRO A 1 94 ? 0.330 -10.076 -30.550 1.00 48.78 94 PRO A N 1
ATOM 726 C CA . PRO A 1 94 ? 1.736 -10.372 -30.310 1.00 48.78 94 PRO A CA 1
ATOM 727 C C . PRO A 1 94 ? 2.621 -9.146 -30.566 1.00 48.78 94 PRO A C 1
ATOM 729 O O . PRO A 1 94 ? 2.534 -8.500 -31.609 1.00 48.78 94 PRO A O 1
ATOM 732 N N . VAL A 1 95 ? 3.505 -8.852 -29.611 1.00 53.69 95 VAL A N 1
ATOM 733 C CA . VAL A 1 95 ? 4.620 -7.913 -29.786 1.00 53.69 95 VAL A CA 1
ATOM 734 C C . VAL A 1 95 ? 5.639 -8.575 -30.720 1.00 53.69 95 VAL A C 1
ATOM 736 O O . VAL A 1 95 ? 6.128 -9.663 -30.428 1.00 53.69 95 VAL A O 1
ATOM 739 N N . SER A 1 96 ? 5.889 -7.949 -31.871 1.00 42.84 96 SER A N 1
ATOM 740 C CA . SER A 1 96 ? 6.926 -8.334 -32.846 1.00 42.84 96 SER A CA 1
ATOM 741 C C . SER A 1 96 ? 8.246 -7.586 -32.551 1.00 42.84 96 SER A C 1
ATOM 743 O O . SER A 1 96 ? 8.200 -6.614 -31.796 1.00 42.84 96 SER A O 1
ATOM 745 N N . PRO A 1 97 ? 9.389 -8.078 -33.075 1.00 53.59 97 PRO A N 1
ATOM 746 C CA . PRO A 1 97 ? 10.657 -8.246 -32.350 1.00 53.59 97 PRO A CA 1
ATOM 747 C C . PRO A 1 97 ? 11.464 -6.973 -32.082 1.00 53.59 97 PRO A C 1
ATOM 749 O O . PRO A 1 97 ? 11.320 -5.989 -32.841 1.00 53.59 97 PRO A O 1
#

pLDDT: mean 78.88, std 18.47, range [35.06, 93.12]

Radius of gyration: 19.05 Å; chains: 1; bounding box: 38×27×58 Å